Protein AF-A0A1I3G3C7-F1 (afdb_monomer_lite)

pLDDT: mean 75.66, std 14.47, range [40.78, 90.44]

Structure (mmCIF, N/CA/C/O backbone):
data_AF-A0A1I3G3C7-F1
#
_entry.id   AF-A0A1I3G3C7-F1
#
loop_
_atom_site.group_PDB
_atom_site.id
_atom_site.type_symbol
_atom_site.label_atom_id
_atom_site.label_alt_id
_atom_site.label_comp_id
_atom_site.label_asym_id
_atom_site.label_entity_id
_atom_site.label_seq_id
_atom_site.pdbx_PDB_ins_code
_atom_site.Cartn_x
_atom_site.Cartn_y
_atom_site.Cartn_z
_atom_site.occupancy
_atom_site.B_iso_or_equiv
_atom_site.auth_seq_id
_atom_site.auth_comp_id
_atom_site.auth_asym_id
_atom_site.auth_atom_id
_atom_site.pdbx_PDB_model_num
ATOM 1 N N . MET A 1 1 ? -21.004 -6.773 2.000 1.00 42.25 1 MET A N 1
ATOM 2 C CA . MET A 1 1 ? -21.028 -6.596 0.534 1.00 42.25 1 MET A CA 1
ATOM 3 C C . MET A 1 1 ? -19.900 -5.638 0.194 1.00 42.25 1 MET A C 1
ATOM 5 O O . MET A 1 1 ? -19.921 -4.535 0.715 1.00 42.25 1 MET A O 1
ATOM 9 N N . ALA A 1 2 ? -18.874 -6.078 -0.537 1.00 42.78 2 ALA A N 1
ATOM 10 C CA . ALA A 1 2 ? -17.760 -5.208 -0.915 1.00 42.78 2 ALA A CA 1
ATOM 11 C C . ALA A 1 2 ? -18.174 -4.394 -2.146 1.00 42.78 2 ALA A C 1
ATOM 13 O O . ALA A 1 2 ? -18.439 -4.967 -3.205 1.00 42.78 2 ALA A O 1
ATOM 14 N N . GLU A 1 3 ? -18.289 -3.079 -1.996 1.00 45.34 3 GLU A N 1
ATOM 15 C CA . GLU A 1 3 ? -18.595 -2.187 -3.110 1.00 45.34 3 GLU A CA 1
ATOM 16 C C . GLU A 1 3 ? -17.308 -1.932 -3.905 1.00 45.34 3 GLU A C 1
ATOM 18 O O . GLU A 1 3 ? -16.302 -1.482 -3.351 1.00 45.34 3 GLU A O 1
ATOM 23 N N . ARG A 1 4 ? -17.330 -2.257 -5.203 1.00 52.06 4 ARG A N 1
ATOM 24 C CA . ARG A 1 4 ? -16.218 -2.008 -6.126 1.00 52.06 4 ARG A CA 1
ATOM 25 C C . ARG A 1 4 ? -16.546 -0.766 -6.941 1.00 52.06 4 ARG A C 1
ATOM 27 O O . ARG A 1 4 ? -17.446 -0.813 -7.779 1.00 52.06 4 ARG A O 1
ATOM 34 N N . LYS A 1 5 ? -15.832 0.338 -6.713 1.00 55.59 5 LYS A N 1
ATOM 35 C CA . LYS A 1 5 ? -15.914 1.520 -7.583 1.00 55.59 5 LYS A CA 1
ATOM 36 C C . LYS A 1 5 ? -14.662 1.582 -8.451 1.00 55.59 5 LYS A C 1
ATOM 38 O O . LYS A 1 5 ? -13.545 1.608 -7.941 1.00 55.59 5 LYS A O 1
ATOM 43 N N . ARG A 1 6 ? -14.867 1.579 -9.770 1.00 49.78 6 ARG A N 1
ATOM 44 C CA . ARG A 1 6 ? -13.816 1.839 -10.757 1.00 49.78 6 ARG A CA 1
ATOM 45 C C . ARG A 1 6 ? -13.817 3.319 -11.075 1.00 49.78 6 ARG A C 1
ATOM 47 O O . ARG A 1 6 ? -14.799 3.824 -11.616 1.00 49.78 6 ARG A O 1
ATOM 54 N N . THR A 1 7 ? -12.715 3.985 -10.776 1.00 54.22 7 THR A N 1
ATOM 55 C CA . THR A 1 7 ? -12.527 5.396 -11.102 1.00 54.22 7 THR A CA 1
ATOM 56 C C . THR A 1 7 ? -11.250 5.482 -11.927 1.00 54.22 7 THR A C 1
ATOM 58 O O . THR A 1 7 ? -10.179 5.147 -11.443 1.00 54.22 7 THR A O 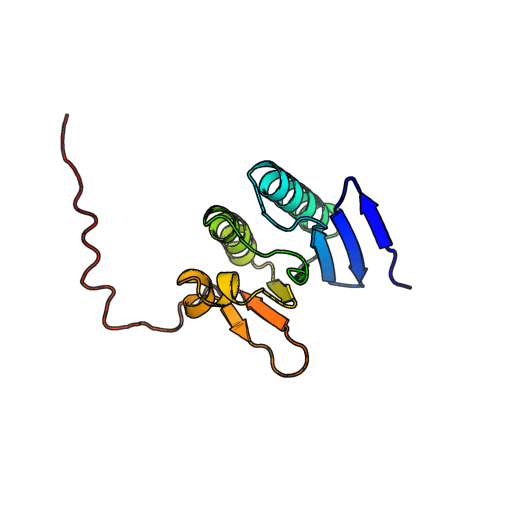1
ATOM 61 N N . GLN A 1 8 ? -11.366 5.855 -13.204 1.00 58.03 8 GLN A N 1
ATOM 62 C CA . GLN A 1 8 ? -10.226 6.241 -14.054 1.00 58.03 8 GLN A CA 1
ATOM 63 C C . GLN A 1 8 ? -9.028 5.256 -14.082 1.00 58.03 8 GLN A C 1
ATOM 65 O O . GLN A 1 8 ? -7.880 5.674 -13.994 1.00 58.03 8 GLN A O 1
ATOM 70 N N . GLY A 1 9 ? -9.275 3.946 -14.214 1.00 66.94 9 GLY A N 1
ATOM 71 C CA . GLY A 1 9 ? -8.196 2.940 -14.302 1.00 66.94 9 GLY A CA 1
ATOM 72 C C . GLY A 1 9 ? -7.620 2.492 -12.954 1.00 66.94 9 GLY A C 1
ATOM 73 O O . GLY A 1 9 ? -6.682 1.699 -12.918 1.00 66.94 9 GLY A O 1
ATOM 74 N N . LEU A 1 10 ? -8.211 2.947 -11.848 1.00 75.19 10 LEU A N 1
ATOM 75 C CA . LEU A 1 10 ? -8.000 2.378 -10.525 1.00 75.19 10 LEU A CA 1
ATOM 76 C C . LEU A 1 10 ? -9.264 1.666 -10.036 1.00 75.19 10 LEU A C 1
ATOM 78 O O . LEU A 1 10 ? -10.397 2.107 -10.260 1.00 75.19 10 LEU A O 1
ATOM 82 N N . GLU A 1 11 ? -9.057 0.548 -9.356 1.00 81.62 11 GLU A N 1
ATOM 83 C CA . GLU A 1 11 ? -10.092 -0.249 -8.724 1.00 81.62 11 GLU A CA 1
ATOM 84 C C . GLU A 1 11 ? -9.961 -0.115 -7.206 1.00 81.62 11 GLU A C 1
ATOM 86 O O . GLU A 1 11 ? -8.959 -0.508 -6.615 1.00 81.62 11 GLU A O 1
ATOM 91 N N . ILE A 1 12 ? -10.982 0.468 -6.575 1.00 83.62 12 ILE A N 1
ATOM 92 C CA . ILE A 1 12 ? -11.048 0.598 -5.120 1.00 83.62 12 ILE A CA 1
ATOM 93 C C . ILE A 1 12 ? -12.092 -0.391 -4.612 1.00 83.62 12 ILE A C 1
ATOM 95 O O . ILE A 1 12 ? -13.256 -0.363 -5.029 1.00 83.62 12 ILE A O 1
ATOM 99 N N . VAL A 1 13 ? -11.675 -1.261 -3.699 1.00 84.19 13 VAL A N 1
ATOM 100 C CA . VAL A 1 13 ? -12.534 -2.210 -2.996 1.00 84.19 13 VAL A CA 1
ATOM 101 C C . VAL A 1 13 ? -12.623 -1.781 -1.540 1.00 84.19 13 VAL A C 1
ATOM 103 O O . VAL A 1 13 ? -11.665 -1.889 -0.776 1.00 84.19 13 VAL A O 1
ATOM 106 N N . ARG A 1 14 ? -13.796 -1.290 -1.147 1.00 82.88 14 ARG A N 1
ATOM 107 C CA . ARG A 1 14 ? -14.044 -0.844 0.226 1.00 82.88 14 ARG A CA 1
ATOM 108 C C . ARG A 1 14 ? -14.479 -2.016 1.092 1.00 82.88 14 ARG A C 1
ATOM 110 O O . ARG A 1 14 ? -15.406 -2.748 0.735 1.00 82.88 14 ARG A O 1
ATOM 117 N N . THR A 1 15 ? -13.835 -2.163 2.242 1.00 80.00 15 THR A N 1
ATOM 118 C CA . THR A 1 15 ? -14.145 -3.182 3.248 1.00 80.00 15 THR A CA 1
ATOM 119 C C . THR A 1 15 ? -14.294 -2.480 4.605 1.00 80.00 15 THR A C 1
ATOM 121 O O . THR A 1 15 ? -13.653 -1.457 4.834 1.00 80.00 15 THR A O 1
ATOM 124 N N . PRO A 1 16 ? -15.158 -2.941 5.524 1.00 75.38 16 PRO A N 1
ATOM 125 C CA . PRO A 1 16 ? -15.283 -2.312 6.840 1.00 75.38 16 PRO A CA 1
ATOM 126 C C . PRO A 1 16 ? -13.928 -2.246 7.563 1.00 75.38 16 PRO A C 1
ATOM 128 O O . PRO A 1 16 ? -13.341 -3.281 7.867 1.00 75.38 16 PRO A O 1
ATOM 131 N N . GLY A 1 17 ? -13.440 -1.026 7.806 1.00 77.75 17 GLY A N 1
ATOM 132 C CA . GLY A 1 17 ? -12.162 -0.751 8.472 1.00 77.75 17 GLY A CA 1
ATOM 133 C C . GLY A 1 17 ? -10.918 -0.812 7.578 1.00 77.75 17 GLY A C 1
ATOM 134 O O . GLY A 1 17 ? -9.840 -0.458 8.048 1.00 77.75 17 GLY A O 1
ATOM 135 N N . MET A 1 18 ? -11.036 -1.215 6.306 1.00 84.12 18 MET A N 1
ATOM 136 C CA . MET A 1 18 ? -9.904 -1.230 5.376 1.00 84.12 18 MET A CA 1
ATOM 137 C C . MET A 1 18 ? -10.304 -0.946 3.927 1.00 84.12 18 MET A C 1
ATOM 139 O O . MET A 1 18 ? -11.320 -1.430 3.427 1.00 84.12 18 MET A O 1
ATOM 143 N N . ALA A 1 19 ? -9.452 -0.236 3.201 1.00 87.81 19 ALA A N 1
ATOM 144 C CA . ALA A 1 19 ? -9.652 0.019 1.781 1.00 87.81 19 ALA A CA 1
ATOM 145 C C . ALA A 1 19 ? -8.573 -0.675 0.955 1.00 87.81 19 ALA A C 1
ATOM 147 O O . ALA A 1 19 ? -7.392 -0.508 1.229 1.00 87.81 19 ALA A O 1
ATOM 148 N N . LEU A 1 20 ? -8.965 -1.440 -0.062 1.00 88.19 20 LEU A N 1
ATOM 149 C CA . LEU A 1 20 ? -8.039 -1.994 -1.041 1.00 88.19 20 LEU A CA 1
ATOM 150 C C . LEU A 1 20 ? -8.039 -1.121 -2.293 1.00 88.19 20 LEU A C 1
ATOM 152 O O . LEU A 1 20 ? -9.093 -0.774 -2.817 1.00 88.19 20 LEU A O 1
ATOM 156 N N . VAL A 1 21 ? -6.853 -0.777 -2.768 1.00 87.38 21 VAL A N 1
ATOM 157 C CA . VAL A 1 21 ? -6.604 0.125 -3.884 1.00 87.38 21 VAL A CA 1
ATOM 158 C C . VAL A 1 21 ? -5.721 -0.606 -4.885 1.00 87.38 21 VAL A C 1
ATOM 160 O O . VAL A 1 21 ? -4.581 -0.934 -4.583 1.00 87.38 21 VAL A O 1
ATOM 163 N N . ALA A 1 22 ? -6.238 -0.863 -6.078 1.00 85.06 22 ALA A N 1
ATOM 164 C CA . ALA A 1 22 ? -5.510 -1.494 -7.168 1.00 85.06 22 ALA A CA 1
ATOM 165 C C . ALA A 1 22 ? -5.399 -0.513 -8.333 1.00 85.06 22 ALA A C 1
ATOM 167 O O . ALA A 1 22 ? -6.393 0.091 -8.734 1.00 85.06 22 ALA A O 1
ATOM 168 N N . ILE A 1 23 ? -4.206 -0.363 -8.903 1.00 83.31 23 ILE A N 1
ATOM 169 C CA . ILE A 1 23 ? -4.015 0.433 -10.119 1.00 83.31 23 ILE A CA 1
ATOM 170 C C . ILE A 1 23 ? -3.824 -0.531 -11.286 1.00 83.31 23 ILE A C 1
ATOM 172 O O . ILE A 1 23 ? -2.927 -1.374 -11.264 1.00 83.31 23 ILE A O 1
ATOM 176 N N . ASP A 1 24 ? -4.659 -0.406 -12.317 1.00 79.62 24 ASP A N 1
ATOM 177 C CA . ASP A 1 24 ? -4.579 -1.228 -13.527 1.00 79.62 24 ASP A CA 1
ATOM 178 C C . ASP A 1 24 ? -3.518 -0.675 -14.491 1.00 79.62 24 ASP A C 1
ATOM 180 O O . ASP A 1 24 ? -3.807 -0.334 -15.635 1.00 79.62 24 ASP A O 1
ATOM 184 N N . HIS A 1 25 ? -2.280 -0.515 -14.009 1.00 79.44 25 HIS A N 1
ATOM 185 C CA . HIS A 1 25 ? -1.188 0.031 -14.811 1.00 79.44 25 HIS A CA 1
ATOM 186 C C . HIS A 1 25 ? 0.154 -0.662 -14.512 1.00 79.44 25 HIS A C 1
ATOM 188 O O . HIS A 1 25 ? 0.538 -0.775 -13.345 1.00 79.44 25 HIS A O 1
ATOM 194 N N . PRO A 1 26 ? 0.900 -1.103 -15.545 1.00 73.19 26 PRO A N 1
ATOM 195 C CA . PRO A 1 26 ? 2.145 -1.853 -15.365 1.00 73.19 26 PRO A CA 1
ATOM 196 C C . PRO A 1 26 ? 3.321 -1.002 -14.876 1.00 73.19 26 PRO A C 1
ATOM 198 O O . PRO A 1 26 ? 4.175 -1.504 -14.151 1.00 73.19 26 PRO A O 1
ATOM 201 N N . ALA A 1 27 ? 3.373 0.276 -15.238 1.00 79.25 27 ALA A N 1
ATOM 202 C CA . ALA A 1 27 ? 4.389 1.212 -14.763 1.00 79.25 27 ALA A CA 1
ATOM 203 C C . ALA A 1 27 ? 3.718 2.321 -13.960 1.00 79.25 27 ALA A C 1
ATOM 205 O O . ALA A 1 27 ? 2.754 2.922 -14.428 1.00 79.25 27 ALA A O 1
ATOM 206 N N . TRP A 1 28 ? 4.168 2.574 -12.737 1.00 81.69 28 TRP A N 1
ATOM 207 C CA . TRP A 1 28 ? 3.649 3.715 -11.996 1.00 81.69 28 TRP A CA 1
ATOM 208 C C . TRP A 1 28 ? 4.431 4.966 -12.364 1.00 81.69 28 TRP A C 1
ATOM 210 O O . TRP A 1 28 ? 5.641 5.034 -12.183 1.00 81.69 28 TRP A O 1
ATOM 220 N N . ASP A 1 29 ? 3.716 5.976 -12.836 1.00 81.56 29 ASP A N 1
ATOM 221 C CA . ASP A 1 29 ? 4.282 7.278 -13.164 1.00 81.56 29 ASP A CA 1
ATOM 222 C C . ASP A 1 29 ? 3.791 8.344 -12.174 1.00 81.56 29 ASP A C 1
ATOM 224 O O . ASP A 1 29 ? 3.026 8.069 -11.242 1.00 81.56 29 ASP A O 1
ATOM 228 N N . GLY A 1 30 ? 4.194 9.600 -12.389 1.00 78.12 30 GLY A N 1
ATOM 229 C CA . GLY A 1 30 ? 3.728 10.744 -11.595 1.00 78.12 30 GLY A CA 1
ATOM 230 C C . GLY A 1 30 ? 2.199 10.870 -11.529 1.00 78.12 30 GLY A C 1
ATOM 231 O O . GLY A 1 30 ? 1.651 11.315 -10.517 1.00 78.12 30 GLY A O 1
ATOM 232 N N . THR A 1 31 ? 1.496 10.415 -12.567 1.00 82.81 31 THR A N 1
ATOM 233 C CA . THR A 1 31 ? 0.029 10.369 -12.594 1.00 82.81 31 THR A CA 1
ATOM 234 C C . THR A 1 31 ? -0.520 9.314 -11.633 1.00 82.81 31 THR A C 1
ATOM 236 O O . THR A 1 31 ? -1.380 9.640 -10.817 1.00 82.81 31 THR A O 1
ATOM 239 N N . SER A 1 32 ? 0.012 8.086 -11.658 1.00 82.25 32 SER A N 1
ATOM 240 C CA . SER A 1 32 ? -0.391 7.007 -10.740 1.00 82.25 32 SER A CA 1
ATOM 241 C C . SER A 1 32 ? -0.114 7.379 -9.284 1.00 82.25 32 SER A C 1
ATOM 243 O O . SER A 1 32 ? -0.942 7.129 -8.415 1.00 82.25 32 SER A O 1
ATOM 245 N N . LEU A 1 33 ? 1.010 8.056 -9.023 1.00 81.94 33 LEU A N 1
ATOM 246 C CA . LEU A 1 33 ? 1.345 8.619 -7.712 1.00 81.94 33 LEU A CA 1
ATOM 247 C C . LEU A 1 33 ? 0.327 9.652 -7.235 1.00 81.94 33 LEU A C 1
ATOM 249 O O . LEU A 1 33 ? -0.142 9.595 -6.099 1.00 81.94 33 LEU A O 1
ATOM 253 N N . SER A 1 34 ? -0.008 10.603 -8.107 1.00 84.56 34 SER A N 1
ATOM 254 C CA . SER A 1 34 ? -0.969 11.659 -7.790 1.00 84.56 34 SER A CA 1
ATOM 255 C C . SER A 1 34 ? -2.344 11.072 -7.488 1.00 84.56 34 SER A C 1
ATOM 257 O O . SER A 1 34 ? -2.994 11.498 -6.536 1.00 84.56 34 SER A O 1
ATOM 259 N N . LEU A 1 35 ? -2.740 10.055 -8.254 1.00 84.81 35 LEU A N 1
ATOM 260 C CA . LEU A 1 35 ? -4.013 9.366 -8.120 1.00 84.81 35 LEU A CA 1
ATOM 261 C C . LEU A 1 35 ? -4.065 8.473 -6.869 1.00 84.81 35 LEU A C 1
ATOM 263 O O . LEU A 1 35 ? -5.067 8.497 -6.154 1.00 84.81 35 LEU A O 1
ATOM 267 N N . LEU A 1 36 ? -2.982 7.754 -6.545 1.00 85.12 36 LEU A N 1
ATOM 268 C CA . LEU A 1 36 ? -2.862 7.029 -5.276 1.00 85.12 36 LEU A CA 1
ATOM 269 C C . LEU A 1 36 ? -2.981 8.002 -4.101 1.00 85.12 36 LEU A C 1
ATOM 271 O O . LEU A 1 36 ? -3.745 7.749 -3.177 1.00 85.12 36 LEU A O 1
ATOM 275 N N . ARG A 1 37 ? -2.244 9.118 -4.134 1.00 85.50 37 ARG A N 1
ATOM 276 C CA . ARG A 1 37 ? -2.266 10.117 -3.061 1.00 85.50 37 ARG A CA 1
ATOM 277 C C . ARG A 1 37 ? -3.665 10.690 -2.861 1.00 85.50 37 ARG A C 1
ATOM 279 O O . ARG A 1 37 ? -4.118 10.747 -1.727 1.00 85.50 37 ARG A O 1
ATOM 286 N N . ASP A 1 38 ? -4.335 11.100 -3.933 1.00 87.12 38 ASP A N 1
ATOM 287 C CA . ASP A 1 38 ? -5.700 11.641 -3.872 1.00 87.12 38 ASP A CA 1
ATOM 288 C C . ASP A 1 38 ? -6.700 10.614 -3.314 1.00 87.12 38 ASP A C 1
ATOM 290 O O . ASP A 1 38 ? -7.517 10.917 -2.441 1.00 87.12 38 ASP A O 1
ATOM 294 N N . THR A 1 39 ? -6.544 9.356 -3.733 1.00 86.00 39 THR A N 1
ATOM 295 C CA . THR A 1 39 ? -7.333 8.234 -3.216 1.00 86.00 39 THR A CA 1
ATOM 296 C C . THR A 1 39 ? -7.084 8.016 -1.724 1.00 86.00 39 THR A C 1
ATOM 298 O O . THR A 1 39 ? -8.039 7.904 -0.962 1.00 86.00 39 THR A O 1
ATOM 301 N N . LEU A 1 40 ? -5.823 7.992 -1.284 1.00 84.31 40 LEU A N 1
ATOM 302 C CA . LEU A 1 40 ? -5.457 7.850 0.127 1.00 84.31 40 LEU A CA 1
ATOM 303 C C . LEU A 1 40 ? -6.020 8.995 0.966 1.00 84.31 40 LEU A C 1
ATOM 305 O O . LEU A 1 40 ? -6.624 8.731 1.999 1.00 84.31 40 LEU A O 1
ATOM 309 N N . VAL A 1 41 ? -5.886 10.242 0.503 1.00 87.06 41 VAL A N 1
ATOM 310 C CA . VAL A 1 41 ? -6.480 11.411 1.170 1.00 87.06 41 VAL A CA 1
ATOM 311 C C . VAL A 1 41 ? -7.980 11.206 1.330 1.00 87.06 41 VAL A C 1
ATOM 313 O O . VAL A 1 41 ? -8.490 11.338 2.432 1.00 87.06 41 VAL A O 1
ATOM 316 N N . THR A 1 42 ? -8.683 10.817 0.269 1.00 85.69 42 THR A N 1
ATOM 317 C CA . THR A 1 42 ? -10.133 10.601 0.330 1.00 85.69 42 THR A CA 1
ATOM 318 C C . THR A 1 42 ? -10.505 9.478 1.304 1.00 85.69 42 THR A C 1
ATOM 320 O O . THR A 1 42 ? -11.403 9.649 2.122 1.00 85.69 42 THR A O 1
ATOM 323 N N . LEU A 1 43 ? -9.806 8.342 1.264 1.00 84.00 43 LEU A N 1
ATOM 324 C CA . LEU A 1 43 ? -10.090 7.188 2.125 1.00 84.00 43 LEU A CA 1
ATOM 325 C C . LEU A 1 43 ? -9.782 7.461 3.604 1.00 84.00 43 LEU A C 1
ATOM 327 O O . LEU A 1 43 ? -10.523 7.029 4.485 1.00 84.00 43 LEU A O 1
ATOM 331 N N . ILE A 1 44 ? -8.690 8.168 3.884 1.00 84.06 44 ILE A N 1
ATOM 332 C CA . ILE A 1 44 ? -8.243 8.456 5.249 1.00 84.06 44 ILE A CA 1
ATOM 333 C C . ILE A 1 44 ? -9.051 9.615 5.839 1.00 84.06 44 ILE A C 1
ATOM 335 O O . ILE A 1 44 ? -9.502 9.527 6.977 1.00 84.06 44 ILE A O 1
ATOM 339 N N . ASP A 1 45 ? -9.258 10.687 5.074 1.00 83.44 45 ASP A N 1
ATOM 340 C CA . ASP A 1 45 ? -9.901 11.913 5.553 1.00 83.44 45 ASP A CA 1
ATOM 341 C C . ASP A 1 45 ? -11.432 11.795 5.566 1.00 83.44 45 ASP A C 1
ATOM 343 O O . ASP A 1 45 ? -12.068 12.132 6.562 1.00 83.44 45 ASP A O 1
ATOM 347 N N . GLN A 1 46 ? -12.039 11.253 4.500 1.00 81.50 46 GLN A N 1
ATOM 348 C CA . GLN A 1 46 ? -13.502 11.136 4.413 1.00 81.50 46 GLN A CA 1
ATOM 349 C C . GLN A 1 46 ? -14.032 9.837 5.017 1.00 81.50 46 GLN A C 1
ATOM 351 O O . GLN A 1 46 ? -15.064 9.852 5.684 1.00 81.50 46 GLN A O 1
ATOM 356 N N . GLU A 1 47 ? -13.354 8.710 4.777 1.00 76.19 47 GLU A N 1
ATOM 357 C CA . GLU A 1 47 ? -13.839 7.390 5.212 1.00 76.19 47 GLU A CA 1
ATOM 358 C C . GLU A 1 47 ? -13.190 6.904 6.518 1.00 76.19 47 GLU A C 1
ATOM 360 O O . GLU A 1 47 ? -13.486 5.798 6.969 1.00 76.19 47 GLU A O 1
ATOM 365 N N . GLN A 1 48 ? -12.324 7.720 7.135 1.00 80.94 48 GLN A N 1
ATOM 366 C CA . GLN A 1 48 ? -11.621 7.421 8.391 1.00 80.94 48 GLN A CA 1
ATOM 367 C C . GLN A 1 48 ? -10.943 6.039 8.393 1.00 80.94 48 GLN A C 1
ATOM 369 O O . GLN A 1 48 ? -10.848 5.369 9.424 1.00 80.94 48 GLN A O 1
ATOM 374 N N . CYS A 1 49 ? -10.478 5.588 7.224 1.00 83.38 49 CYS A N 1
ATOM 375 C CA . CYS A 1 49 ? -9.828 4.293 7.086 1.00 83.38 49 CYS A CA 1
ATOM 376 C C . CYS A 1 49 ? -8.447 4.326 7.745 1.00 83.38 49 CYS A C 1
ATOM 378 O O . CYS A 1 49 ? -7.563 5.066 7.321 1.00 83.38 49 CYS A O 1
ATOM 380 N N . GLN A 1 50 ? -8.251 3.474 8.752 1.00 84.94 50 GLN A N 1
ATOM 381 C CA . GLN A 1 50 ? -6.960 3.310 9.427 1.00 84.94 50 GLN A CA 1
ATOM 382 C C . GLN A 1 50 ? -6.061 2.271 8.747 1.00 84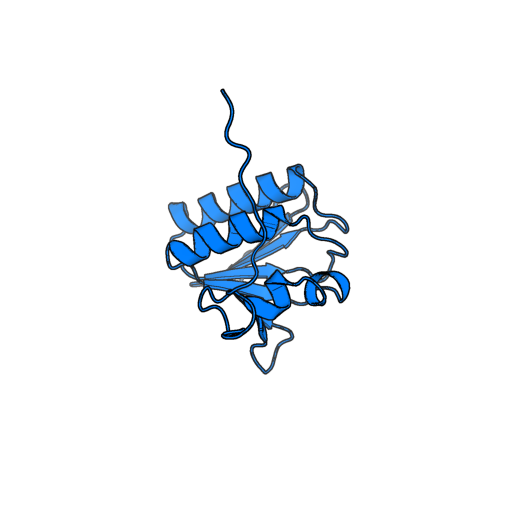.94 50 GLN A C 1
ATOM 384 O O . GLN A 1 50 ? -4.879 2.198 9.053 1.00 84.94 50 GLN A O 1
ATOM 389 N N . SER A 1 51 ? -6.608 1.481 7.819 1.00 87.94 51 SER A N 1
ATOM 390 C CA . SER A 1 51 ? -5.884 0.465 7.056 1.00 87.94 51 SER A CA 1
ATOM 391 C C . SER A 1 51 ? -6.123 0.631 5.559 1.00 87.94 51 SER A C 1
ATOM 393 O O . SER A 1 51 ? -7.268 0.680 5.099 1.00 87.94 51 SER A O 1
ATOM 395 N N . VAL A 1 52 ? -5.045 0.653 4.779 1.00 89.44 52 VAL A N 1
ATOM 396 C CA . VAL A 1 52 ? -5.096 0.675 3.318 1.00 89.44 52 VAL A CA 1
ATOM 397 C C . VAL A 1 52 ? -4.223 -0.431 2.743 1.00 89.44 52 VAL A C 1
ATOM 399 O O . VAL A 1 52 ? -3.060 -0.582 3.100 1.00 89.44 52 VAL A O 1
ATOM 402 N N . VAL A 1 53 ? -4.786 -1.195 1.816 1.00 88.50 53 VAL A N 1
ATOM 403 C CA . VAL A 1 53 ? -4.114 -2.254 1.070 1.00 88.50 53 VAL A CA 1
ATOM 404 C C . VAL A 1 53 ? -3.899 -1.776 -0.360 1.00 88.50 53 VAL A C 1
ATOM 406 O O . VAL A 1 53 ? -4.848 -1.386 -1.024 1.00 88.50 53 VAL A O 1
ATOM 409 N N . VAL A 1 54 ? -2.676 -1.822 -0.863 1.00 88.06 54 VAL A N 1
ATOM 410 C CA . VAL A 1 54 ? -2.326 -1.466 -2.237 1.00 88.06 54 VAL A CA 1
ATOM 411 C C . VAL A 1 54 ? -2.040 -2.747 -3.007 1.00 88.06 54 VAL A C 1
ATOM 413 O O . VAL A 1 54 ? -1.064 -3.438 -2.719 1.00 88.06 54 VAL A O 1
ATOM 416 N N . ASP A 1 55 ? -2.886 -3.084 -3.976 1.00 87.62 55 ASP A N 1
ATOM 417 C CA . ASP A 1 55 ? -2.641 -4.207 -4.878 1.00 87.62 55 ASP A CA 1
ATOM 418 C C . ASP A 1 55 ? -1.634 -3.809 -5.957 1.00 87.62 55 ASP A C 1
ATOM 420 O O . ASP A 1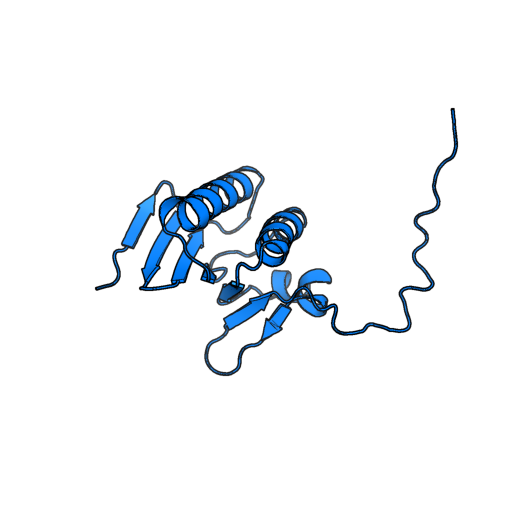 55 ? -1.832 -2.865 -6.726 1.00 87.62 55 ASP A O 1
ATOM 424 N N . LEU A 1 56 ? -0.540 -4.564 -5.987 1.00 85.00 56 LEU A N 1
ATOM 425 C CA . LEU A 1 56 ? 0.560 -4.422 -6.924 1.00 85.00 56 LEU A CA 1
ATOM 426 C C . LEU A 1 56 ? 0.636 -5.597 -7.904 1.00 85.00 56 LEU A C 1
ATOM 428 O O . LEU A 1 56 ? 1.597 -5.666 -8.669 1.00 85.00 56 LEU A O 1
ATOM 432 N N . SER A 1 57 ? -0.384 -6.467 -7.958 1.00 83.25 57 SER A N 1
ATOM 433 C CA . SER A 1 57 ? -0.401 -7.670 -8.809 1.00 83.25 57 SER A CA 1
ATOM 434 C C . SER A 1 57 ? -0.151 -7.354 -10.285 1.00 83.25 57 SER A C 1
ATOM 436 O O . SER A 1 57 ? 0.345 -8.189 -11.037 1.00 83.25 57 SER A O 1
ATOM 438 N N . ARG A 1 58 ? -0.545 -6.153 -10.721 1.00 80.31 58 ARG A N 1
ATOM 439 C CA . ARG A 1 58 ? -0.429 -5.688 -12.110 1.00 80.31 58 ARG A CA 1
ATOM 440 C C . ARG A 1 58 ? 0.753 -4.756 -12.347 1.00 80.31 58 ARG A C 1
ATOM 442 O O . ARG A 1 58 ? 1.034 -4.425 -13.493 1.00 80.31 58 ARG A O 1
ATOM 449 N N . THR A 1 59 ? 1.426 -4.326 -11.283 1.00 80.56 59 THR A N 1
ATOM 450 C CA . THR A 1 59 ? 2.484 -3.316 -11.339 1.00 80.56 59 THR A CA 1
ATOM 451 C C . THR A 1 59 ? 3.838 -3.986 -11.453 1.00 80.56 59 THR A C 1
ATOM 453 O O . THR A 1 59 ? 4.232 -4.739 -10.570 1.00 80.56 59 THR A O 1
ATOM 456 N N . VAL A 1 60 ? 4.574 -3.683 -12.512 1.00 78.62 60 VAL A N 1
ATOM 457 C CA . VAL A 1 60 ? 5.921 -4.201 -12.761 1.00 78.62 60 VAL A CA 1
ATOM 458 C C . VAL A 1 60 ? 6.962 -3.336 -12.054 1.00 78.62 60 VAL A C 1
ATOM 460 O O . VAL A 1 60 ? 7.826 -3.871 -11.369 1.00 78.62 60 VAL A O 1
ATOM 463 N N . SER A 1 61 ? 6.840 -2.007 -12.151 1.00 75.81 61 SER A N 1
ATOM 464 C CA . SER A 1 61 ? 7.827 -1.064 -11.614 1.00 75.81 61 SER A CA 1
ATOM 465 C C . SER A 1 61 ? 7.181 0.105 -10.867 1.00 75.81 61 SER A C 1
ATOM 467 O O . SER A 1 61 ? 6.184 0.677 -11.319 1.00 75.81 61 SER A O 1
ATOM 469 N N . LEU A 1 62 ? 7.774 0.457 -9.720 1.00 77.12 62 LEU A N 1
ATOM 470 C CA . LEU A 1 62 ? 7.374 1.575 -8.865 1.00 77.12 62 LEU A CA 1
ATOM 471 C C . LEU A 1 62 ? 8.486 2.635 -8.814 1.00 77.12 62 LEU A C 1
ATOM 473 O O . LEU A 1 62 ? 9.649 2.299 -8.580 1.00 77.12 62 LEU A O 1
ATOM 477 N N . PRO A 1 63 ? 8.158 3.925 -8.949 1.00 76.94 63 PRO A N 1
ATOM 478 C CA . PRO A 1 63 ? 9.123 4.986 -8.733 1.00 76.94 63 PRO A CA 1
ATOM 479 C C . PRO A 1 63 ? 9.429 5.107 -7.236 1.00 76.94 63 PRO A C 1
ATOM 481 O O . PRO A 1 63 ? 8.543 4.957 -6.393 1.00 76.94 63 PRO A O 1
ATOM 484 N N . GLY A 1 64 ? 10.674 5.455 -6.891 1.00 69.88 64 GLY A N 1
ATOM 485 C CA . GLY A 1 64 ? 11.101 5.613 -5.491 1.00 69.88 64 GLY A CA 1
ATOM 486 C C . GLY A 1 64 ? 10.261 6.618 -4.686 1.00 69.88 64 GLY A C 1
ATOM 487 O O . GLY A 1 64 ? 10.149 6.495 -3.471 1.00 69.88 64 GLY A O 1
ATOM 488 N N . GLY A 1 65 ? 9.592 7.561 -5.360 1.00 76.69 65 GLY A N 1
ATOM 489 C CA . GLY A 1 65 ? 8.664 8.512 -4.737 1.00 76.69 65 GLY A CA 1
ATOM 490 C C . GLY A 1 65 ? 7.383 7.890 -4.156 1.00 76.69 65 GLY A C 1
ATOM 491 O O . GLY A 1 65 ? 6.754 8.511 -3.297 1.00 76.69 65 GLY A O 1
ATOM 492 N N . VAL A 1 66 ? 7.004 6.667 -4.563 1.00 80.88 66 VAL A N 1
ATOM 493 C CA . VAL A 1 66 ? 5.869 5.934 -3.960 1.00 80.88 66 VAL A CA 1
ATOM 494 C C . VAL A 1 66 ? 6.126 5.718 -2.479 1.00 80.88 66 VAL A C 1
ATOM 496 O O . VAL A 1 66 ? 5.253 5.998 -1.662 1.00 80.88 66 VAL A O 1
ATOM 499 N N . PHE A 1 67 ? 7.336 5.267 -2.137 1.00 83.00 67 PHE A N 1
ATOM 500 C CA . PHE A 1 67 ? 7.699 4.962 -0.760 1.00 83.00 67 PHE A CA 1
ATOM 501 C C . PHE A 1 67 ? 7.544 6.184 0.138 1.00 83.00 67 PHE A C 1
ATOM 503 O O . PHE A 1 67 ? 6.875 6.077 1.154 1.00 83.00 67 PHE A O 1
ATOM 510 N N . GLY A 1 68 ? 8.055 7.348 -0.279 1.00 81.75 68 GLY A N 1
ATOM 511 C CA . GLY A 1 68 ? 7.906 8.584 0.493 1.00 81.75 68 GLY A CA 1
ATOM 512 C C . GLY A 1 68 ? 6.442 8.953 0.743 1.00 81.75 68 GLY A C 1
ATOM 513 O O . GLY A 1 68 ? 6.084 9.386 1.831 1.00 81.75 68 GLY A O 1
ATOM 514 N N . THR A 1 69 ? 5.565 8.716 -0.239 1.00 84.44 69 THR A N 1
ATOM 515 C CA . THR A 1 69 ? 4.125 8.946 -0.056 1.00 84.44 69 THR A CA 1
ATOM 516 C C . THR A 1 69 ? 3.542 7.972 0.967 1.00 84.44 69 THR A C 1
ATOM 518 O O . THR A 1 69 ? 2.842 8.399 1.879 1.00 84.44 69 THR A O 1
ATOM 521 N N . LEU A 1 70 ? 3.832 6.673 0.842 1.00 85.62 70 LEU A N 1
ATOM 522 C CA . LEU A 1 70 ? 3.318 5.645 1.751 1.00 85.62 70 LEU A CA 1
ATOM 523 C C . LEU A 1 70 ? 3.859 5.809 3.176 1.00 85.62 70 LEU A C 1
ATOM 525 O O . LEU A 1 70 ? 3.096 5.683 4.131 1.00 85.62 70 LEU A O 1
ATOM 529 N N . SER A 1 71 ? 5.146 6.128 3.321 1.00 83.06 71 SER A N 1
ATOM 530 C CA . SER A 1 71 ? 5.793 6.316 4.616 1.00 83.06 71 SER A CA 1
ATOM 531 C C . SER A 1 71 ? 5.198 7.507 5.357 1.00 83.06 71 SER A C 1
ATOM 533 O O . SER A 1 71 ? 4.873 7.367 6.527 1.00 83.06 71 SER A O 1
ATOM 535 N N . THR A 1 72 ? 4.929 8.629 4.677 1.00 85.81 72 THR A N 1
ATOM 536 C CA . THR A 1 72 ? 4.260 9.786 5.297 1.00 85.81 72 THR A CA 1
ATOM 537 C C . THR A 1 72 ? 2.884 9.429 5.867 1.00 85.81 72 THR A C 1
ATOM 539 O O . THR A 1 72 ? 2.491 9.959 6.905 1.00 85.81 72 THR A O 1
ATOM 542 N N . TRP A 1 73 ? 2.128 8.541 5.214 1.00 85.44 73 TRP A N 1
ATOM 543 C CA . TRP A 1 73 ? 0.844 8.074 5.752 1.00 85.44 73 TRP A CA 1
ATOM 544 C C . TRP A 1 73 ? 1.025 7.088 6.903 1.00 85.44 73 TRP A C 1
ATOM 546 O O . TRP A 1 73 ? 0.313 7.189 7.901 1.00 85.44 73 TRP A O 1
ATOM 556 N N . ALA A 1 74 ? 2.008 6.197 6.810 1.00 85.38 74 ALA A N 1
ATOM 557 C CA . ALA A 1 74 ? 2.365 5.314 7.912 1.00 85.38 74 ALA A CA 1
ATOM 558 C C . ALA A 1 74 ? 2.825 6.096 9.157 1.00 85.38 74 ALA A C 1
ATOM 560 O O . ALA A 1 74 ? 2.464 5.731 10.272 1.00 85.38 74 ALA A O 1
ATOM 561 N N . GLU A 1 75 ? 3.521 7.226 8.986 1.00 84.94 75 GLU A N 1
ATOM 562 C CA . GLU A 1 75 ? 3.966 8.099 10.087 1.00 84.94 75 GLU A CA 1
ATOM 563 C C . GLU A 1 75 ? 2.781 8.758 10.793 1.00 84.94 75 GLU A C 1
ATOM 565 O O . GLU A 1 75 ? 2.829 9.045 11.987 1.00 84.94 75 GLU A O 1
ATOM 570 N N . ARG A 1 76 ? 1.678 8.953 10.066 1.00 82.88 76 ARG A N 1
ATOM 571 C CA . ARG A 1 76 ? 0.405 9.430 10.618 1.00 82.88 76 ARG A CA 1
ATOM 572 C C . ARG A 1 76 ? -0.384 8.331 11.340 1.00 82.88 76 ARG A C 1
ATOM 574 O O . ARG A 1 76 ? -1.481 8.606 11.815 1.00 82.88 76 ARG A O 1
ATOM 581 N N . GLY A 1 77 ? 0.152 7.112 11.425 1.00 84.38 77 GLY A N 1
ATOM 582 C CA . GLY A 1 77 ? -0.481 5.967 12.080 1.00 84.38 77 GLY A CA 1
ATOM 583 C C . GLY A 1 77 ? -1.446 5.184 11.188 1.00 84.38 77 GLY A C 1
ATOM 584 O O . GLY A 1 77 ? -2.287 4.457 11.709 1.00 84.38 77 GLY A O 1
ATOM 585 N N . ILE A 1 78 ? -1.360 5.340 9.862 1.00 87.69 78 ILE A N 1
ATOM 586 C CA . ILE A 1 78 ? -2.172 4.573 8.908 1.00 87.69 78 ILE A CA 1
ATOM 587 C C . ILE A 1 78 ? -1.442 3.281 8.542 1.00 87.69 78 ILE A C 1
ATOM 589 O O . ILE A 1 78 ? -0.314 3.306 8.056 1.00 87.69 78 ILE A O 1
ATOM 593 N N . GLU A 1 79 ? -2.093 2.137 8.721 1.00 88.50 79 GLU A N 1
ATOM 594 C CA . GLU A 1 79 ? -1.546 0.846 8.314 1.00 88.50 79 GLU A CA 1
ATOM 595 C C . GLU A 1 79 ? -1.566 0.718 6.788 1.00 88.50 79 GLU A C 1
ATOM 597 O O . GLU A 1 79 ? -2.623 0.582 6.172 1.00 88.50 79 GLU A O 1
ATOM 602 N N . ILE A 1 80 ? -0.387 0.719 6.170 1.00 89.25 80 ILE A N 1
ATOM 603 C CA . ILE A 1 80 ? -0.233 0.483 4.734 1.00 89.25 80 ILE A CA 1
ATOM 604 C C . ILE A 1 80 ? 0.187 -0.969 4.503 1.00 89.25 80 ILE A C 1
ATOM 606 O O . ILE A 1 80 ? 1.196 -1.437 5.032 1.00 89.25 80 ILE A O 1
ATOM 610 N N . ARG A 1 81 ? -0.560 -1.682 3.661 1.00 90.44 81 ARG A N 1
ATOM 611 C CA . ARG A 1 81 ? -0.264 -3.054 3.237 1.00 90.44 81 ARG A CA 1
ATOM 612 C C . ARG A 1 81 ? -0.132 -3.115 1.720 1.00 90.44 81 ARG A C 1
ATOM 614 O O . ARG A 1 81 ? -0.784 -2.366 1.009 1.00 90.44 81 ARG A O 1
ATOM 621 N N . LEU A 1 82 ? 0.709 -4.000 1.217 1.00 89.12 82 LEU A N 1
ATOM 622 C CA . LEU A 1 82 ? 1.037 -4.211 -0.187 1.00 89.12 82 LEU A CA 1
ATOM 623 C C . LEU A 1 82 ? 0.650 -5.650 -0.528 1.00 89.12 82 LEU A C 1
ATOM 625 O O . LEU A 1 82 ? 1.119 -6.585 0.116 1.00 89.12 82 LEU A O 1
ATOM 629 N N . LEU A 1 83 ? -0.217 -5.836 -1.514 1.00 88.56 83 LEU A N 1
ATOM 630 C CA . LEU A 1 83 ? -0.681 -7.148 -1.953 1.00 88.56 83 LEU A CA 1
ATOM 631 C C . LEU A 1 83 ? 0.012 -7.516 -3.264 1.00 88.56 83 LEU A C 1
ATOM 633 O O . LEU A 1 83 ? 0.002 -6.726 -4.208 1.00 88.56 83 LEU A O 1
ATOM 637 N N . LYS A 1 84 ? 0.609 -8.712 -3.314 1.00 85.69 84 LYS A N 1
ATOM 638 C CA . LYS A 1 84 ? 1.262 -9.276 -4.509 1.00 85.69 84 LYS A CA 1
ATOM 639 C C . LYS A 1 84 ? 2.239 -8.319 -5.219 1.00 85.69 84 LYS A C 1
ATOM 641 O O . LYS A 1 84 ? 2.120 -8.094 -6.423 1.00 85.69 84 LYS A O 1
ATOM 646 N N . PRO A 1 85 ? 3.222 -7.740 -4.506 1.00 84.94 85 PRO A N 1
ATOM 647 C CA . PRO A 1 85 ? 4.270 -6.947 -5.133 1.00 84.94 85 PRO A CA 1
ATOM 648 C C . PRO A 1 85 ? 5.070 -7.788 -6.131 1.00 84.94 85 PRO A C 1
ATOM 650 O O . PRO A 1 85 ? 5.499 -8.900 -5.820 1.00 84.94 85 PRO A O 1
ATOM 653 N N . SER A 1 86 ? 5.326 -7.228 -7.314 1.00 83.69 86 SER A N 1
ATOM 654 C CA . SER A 1 86 ? 6.202 -7.840 -8.317 1.00 83.69 86 SER A CA 1
ATOM 655 C C . SER A 1 86 ? 7.634 -8.029 -7.813 1.00 83.69 86 SER A C 1
ATOM 657 O O . SER A 1 86 ? 8.111 -7.301 -6.941 1.00 83.69 86 SER A O 1
ATOM 659 N N . ALA A 1 87 ? 8.365 -8.967 -8.420 1.00 82.88 87 ALA A N 1
ATOM 660 C CA . ALA A 1 87 ? 9.746 -9.278 -8.046 1.00 82.88 87 ALA A CA 1
ATOM 661 C C . ALA A 1 87 ? 10.692 -8.062 -8.109 1.00 82.88 87 ALA A C 1
ATOM 663 O O . ALA A 1 87 ? 11.615 -7.967 -7.305 1.00 82.88 87 ALA A O 1
ATOM 664 N N . GLU A 1 88 ? 10.473 -7.118 -9.031 1.00 82.19 88 GLU A N 1
ATOM 665 C CA . GLU A 1 88 ? 11.262 -5.878 -9.086 1.00 82.19 88 GLU A CA 1
ATOM 666 C C . GLU A 1 88 ? 11.019 -4.979 -7.871 1.00 82.19 88 GLU A C 1
ATOM 668 O O . GLU A 1 88 ? 11.971 -4.459 -7.293 1.00 82.19 88 GLU A O 1
ATOM 673 N N . VAL A 1 89 ? 9.763 -4.857 -7.431 1.00 82.81 89 VAL A N 1
ATOM 674 C CA . VAL A 1 89 ? 9.396 -4.105 -6.225 1.00 82.81 89 VAL A CA 1
ATOM 675 C C . VAL A 1 89 ? 10.010 -4.751 -4.987 1.00 82.81 89 VAL A C 1
ATOM 677 O O . VAL A 1 89 ? 10.606 -4.058 -4.167 1.00 82.81 89 VAL A O 1
ATOM 680 N N . GLN A 1 90 ? 9.949 -6.081 -4.885 1.00 83.88 90 GLN A N 1
ATOM 681 C CA . GLN A 1 90 ? 10.541 -6.817 -3.763 1.00 83.88 90 GLN A CA 1
ATOM 682 C C . GLN A 1 90 ? 12.069 -6.661 -3.681 1.00 83.88 90 GLN A C 1
ATOM 684 O O . GLN A 1 90 ? 12.641 -6.712 -2.594 1.00 83.88 90 GLN A O 1
ATOM 689 N N . ARG A 1 91 ? 12.747 -6.434 -4.816 1.00 82.56 91 ARG A N 1
ATOM 690 C CA . ARG A 1 91 ? 14.197 -6.170 -4.863 1.00 82.56 91 ARG A CA 1
ATOM 691 C C . ARG A 1 91 ? 14.573 -4.764 -4.402 1.00 82.56 91 ARG A C 1
ATOM 693 O O . ARG A 1 91 ? 15.754 -4.515 -4.168 1.00 82.56 91 ARG A O 1
ATOM 700 N N . MET A 1 92 ? 13.622 -3.844 -4.251 1.00 83.31 92 MET A N 1
ATOM 701 C CA . MET A 1 92 ? 13.930 -2.482 -3.823 1.00 83.31 92 MET A CA 1
ATOM 702 C C . MET A 1 92 ? 14.444 -2.457 -2.381 1.00 83.31 92 MET A C 1
ATOM 704 O O . MET A 1 92 ? 13.912 -3.127 -1.499 1.00 83.31 92 MET A O 1
ATOM 708 N N . LEU A 1 93 ? 15.472 -1.642 -2.129 1.00 79.38 93 LEU A N 1
ATOM 709 C CA . LEU A 1 93 ? 16.096 -1.522 -0.806 1.00 79.38 93 LEU A CA 1
ATOM 710 C C . LEU A 1 93 ? 15.092 -1.110 0.274 1.00 79.38 93 LEU A C 1
ATOM 712 O O . LEU A 1 93 ? 15.111 -1.661 1.369 1.00 79.38 93 LEU A O 1
ATOM 716 N N . TRP A 1 94 ? 14.198 -0.169 -0.037 1.00 82.50 94 TRP A N 1
ATOM 717 C CA . TRP A 1 94 ? 13.170 0.262 0.907 1.00 82.50 94 TRP A CA 1
ATOM 718 C C . TRP A 1 94 ? 12.170 -0.862 1.205 1.00 82.50 94 TRP A C 1
ATOM 720 O O . TRP A 1 94 ? 11.749 -1.006 2.345 1.00 82.50 94 TRP A O 1
ATOM 730 N N . PHE A 1 95 ? 11.835 -1.706 0.224 1.00 84.25 95 PHE A N 1
ATOM 731 C CA . PHE A 1 95 ? 10.941 -2.838 0.448 1.00 84.25 95 PHE A CA 1
ATOM 732 C C . PHE A 1 95 ? 11.589 -3.822 1.427 1.00 84.25 95 PHE A C 1
ATOM 734 O O . PHE A 1 95 ? 10.997 -4.204 2.424 1.00 84.25 95 PHE A O 1
ATOM 741 N N . GLN A 1 96 ? 12.859 -4.153 1.222 1.00 83.38 96 GLN A N 1
ATOM 742 C CA . GLN A 1 96 ? 13.571 -5.071 2.114 1.00 83.38 96 GLN A CA 1
ATOM 743 C C . GLN A 1 96 ? 13.788 -4.508 3.530 1.00 83.38 96 GLN A C 1
ATOM 745 O O . GLN A 1 96 ? 13.861 -5.275 4.487 1.00 83.38 96 GLN A O 1
ATOM 750 N N . LYS A 1 97 ? 13.898 -3.181 3.672 1.00 82.69 97 LYS A N 1
ATOM 751 C CA . LYS A 1 97 ? 14.127 -2.513 4.963 1.00 82.69 97 LYS A CA 1
ATOM 752 C C . LYS A 1 97 ? 12.851 -2.244 5.760 1.00 82.69 97 LYS A C 1
ATOM 754 O O . LYS A 1 97 ? 12.864 -2.382 6.980 1.00 82.69 97 LYS A O 1
ATOM 759 N N . PHE A 1 98 ? 11.784 -1.843 5.072 1.00 83.75 98 PHE A N 1
ATOM 760 C CA . PHE A 1 98 ? 10.565 -1.293 5.673 1.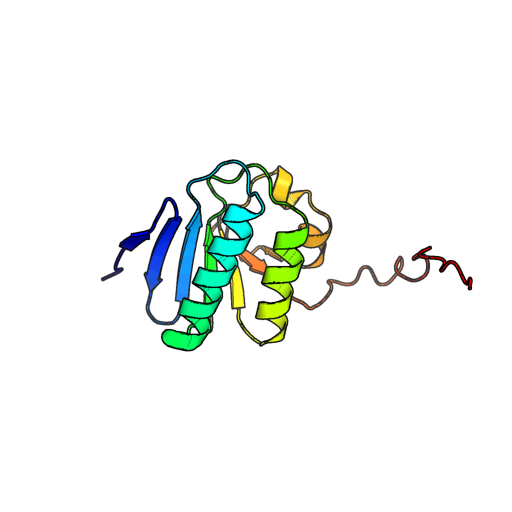00 83.75 98 PHE A CA 1
ATOM 761 C C . PHE A 1 98 ? 9.326 -2.145 5.412 1.00 83.75 98 PHE A C 1
ATOM 763 O O . PHE A 1 98 ? 8.250 -1.807 5.883 1.00 83.75 98 PHE A O 1
ATOM 770 N N . VAL A 1 99 ? 9.414 -3.222 4.634 1.00 85.94 99 VAL A N 1
ATOM 771 C CA . VAL A 1 99 ? 8.250 -4.050 4.316 1.00 85.94 99 VAL A CA 1
ATOM 772 C C . VAL A 1 99 ? 8.452 -5.458 4.859 1.00 85.94 99 VAL A C 1
ATOM 774 O O . VAL A 1 99 ? 9.447 -6.125 4.581 1.00 85.94 99 VAL A O 1
ATOM 777 N N . VAL A 1 100 ? 7.485 -5.917 5.651 1.00 87.00 100 VAL A N 1
ATOM 778 C CA . VAL A 1 100 ? 7.479 -7.250 6.256 1.00 87.00 100 VAL A CA 1
ATOM 779 C C . VAL A 1 100 ? 6.401 -8.120 5.612 1.00 87.00 100 VAL A C 1
ATOM 781 O O . VAL A 1 100 ? 5.267 -7.666 5.457 1.00 87.00 100 VAL A O 1
ATOM 784 N N . PRO A 1 101 ? 6.712 -9.367 5.223 1.00 86.19 101 PRO A N 1
ATOM 785 C CA . PRO A 1 101 ? 5.690 -10.299 4.769 1.00 86.19 101 PRO A CA 1
ATOM 786 C C . PRO A 1 101 ? 4.765 -10.666 5.938 1.00 86.19 101 PRO A C 1
ATOM 788 O O . PRO A 1 101 ? 5.235 -10.987 7.029 1.00 86.19 101 PRO A O 1
ATOM 791 N N . ILE A 1 102 ? 3.456 -10.622 5.699 1.00 86.44 102 ILE A N 1
ATOM 792 C CA . ILE A 1 102 ? 2.434 -11.183 6.582 1.00 86.44 102 ILE A CA 1
ATOM 793 C C . ILE A 1 102 ? 2.167 -12.602 6.075 1.00 86.44 102 ILE A C 1
ATOM 795 O O . ILE A 1 102 ? 1.752 -12.790 4.927 1.00 86.44 102 ILE A O 1
ATOM 799 N N . GLU A 1 103 ? 2.453 -13.603 6.906 1.00 59.91 103 GLU A N 1
ATOM 800 C CA . GLU A 1 103 ? 2.201 -15.003 6.559 1.00 59.91 103 GLU A CA 1
ATOM 801 C C . GLU A 1 103 ? 0.712 -15.221 6.218 1.00 59.91 103 GLU A C 1
ATOM 803 O O . GLU A 1 103 ? -0.165 -14.603 6.813 1.00 59.91 103 GLU A O 1
ATOM 808 N N . GLU A 1 104 ? 0.470 -16.088 5.223 1.00 56.56 104 GLU A N 1
ATOM 809 C CA . GLU A 1 104 ? -0.817 -16.582 4.682 1.00 56.56 104 GLU A CA 1
ATOM 810 C C . GLU A 1 104 ? -1.359 -15.994 3.362 1.00 56.56 104 GLU A C 1
ATOM 812 O O . GLU A 1 104 ? -2.127 -16.705 2.713 1.00 56.56 104 GLU A O 1
ATOM 817 N N . GLN A 1 105 ? -0.996 -14.790 2.880 1.00 62.84 105 GLN A N 1
ATOM 818 C CA . GLN A 1 105 ? -1.760 -14.189 1.750 1.00 62.84 105 GLN A CA 1
ATOM 819 C C . GLN A 1 105 ? -0.991 -13.366 0.695 1.0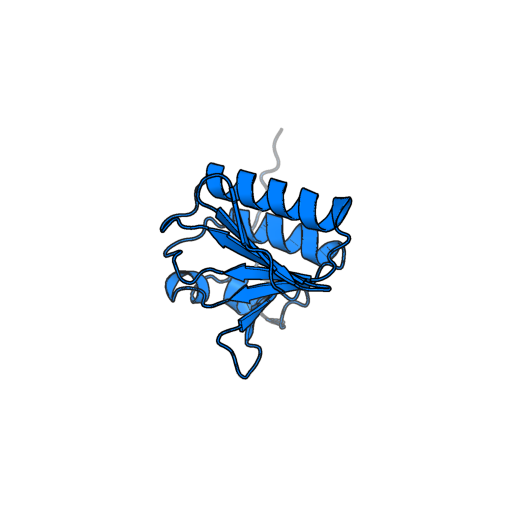0 62.84 105 GLN A C 1
ATOM 821 O O . GLN A 1 105 ? -1.598 -12.523 0.037 1.00 62.84 105 GLN A O 1
ATOM 826 N N . GLU A 1 106 ? 0.319 -13.578 0.493 1.00 80.69 106 GLU A N 1
ATOM 827 C CA . GLU A 1 106 ? 1.131 -12.725 -0.416 1.00 80.69 106 GLU A CA 1
ATOM 828 C C . GLU A 1 106 ? 0.964 -11.223 -0.090 1.00 80.69 106 GLU A C 1
ATOM 830 O O . GLU A 1 106 ? 1.000 -10.349 -0.963 1.00 80.69 106 GLU A O 1
ATOM 835 N N . LEU A 1 107 ? 0.720 -10.943 1.191 1.00 86.50 107 LEU A N 1
ATOM 836 C CA . LEU A 1 107 ? 0.431 -9.632 1.738 1.00 86.50 107 LEU A CA 1
ATOM 837 C C . LEU A 1 107 ? 1.646 -9.179 2.532 1.00 86.50 107 LEU A C 1
ATOM 839 O O . LEU A 1 107 ? 2.253 -9.955 3.263 1.00 86.50 107 LEU A O 1
ATOM 843 N N . TYR A 1 108 ? 1.989 -7.912 2.401 1.00 88.00 108 TYR A N 1
ATOM 844 C CA . TYR A 1 108 ? 3.158 -7.342 3.031 1.00 88.00 108 TYR A CA 1
ATOM 845 C C . TYR A 1 108 ? 2.761 -6.062 3.755 1.00 88.00 108 TYR A C 1
ATOM 847 O O . TYR A 1 108 ? 2.082 -5.226 3.176 1.00 88.00 108 TYR A O 1
ATOM 855 N N . ALA A 1 109 ? 3.152 -5.881 5.009 1.00 87.69 109 ALA A N 1
ATOM 856 C CA . ALA A 1 109 ? 2.907 -4.638 5.735 1.00 87.69 109 ALA A CA 1
ATOM 857 C C . ALA A 1 109 ? 4.121 -3.722 5.648 1.00 87.69 109 ALA A C 1
ATOM 859 O O . ALA A 1 109 ?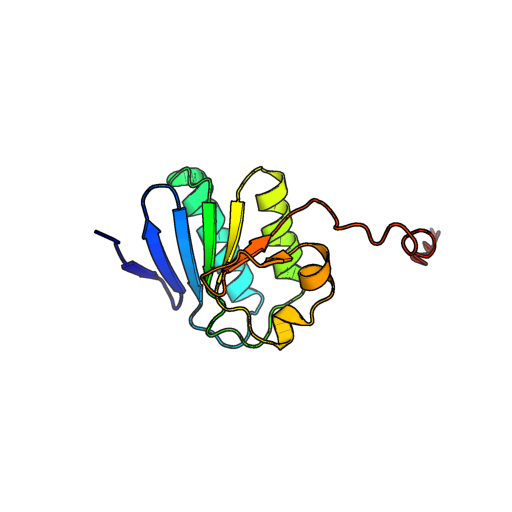 5.253 -4.166 5.829 1.00 87.69 109 ALA A O 1
ATOM 860 N N . LEU A 1 110 ? 3.876 -2.439 5.400 1.00 87.88 110 LEU A N 1
ATOM 861 C CA . LEU A 1 110 ? 4.892 -1.410 5.532 1.00 87.88 110 LEU A CA 1
ATOM 862 C C . LEU A 1 110 ? 4.996 -1.017 7.009 1.00 87.88 110 LEU A C 1
ATOM 864 O O . LEU A 1 110 ? 4.026 -0.562 7.610 1.00 87.88 110 LEU A O 1
ATOM 868 N N . THR A 1 111 ? 6.178 -1.209 7.580 1.00 83.12 111 THR A N 1
ATOM 869 C CA . THR A 1 111 ? 6.556 -0.790 8.925 1.00 83.12 111 THR A CA 1
ATOM 870 C C . THR A 1 111 ? 7.636 0.283 8.848 1.00 83.12 111 THR A C 1
ATOM 872 O O . THR A 1 111 ? 8.584 0.191 8.070 1.00 83.12 111 THR A O 1
ATOM 875 N N . LEU A 1 112 ? 7.477 1.324 9.660 1.00 75.38 112 LEU A N 1
ATOM 876 C CA . LEU A 1 112 ? 8.471 2.388 9.811 1.00 75.38 112 LEU A CA 1
ATOM 877 C C . LEU A 1 112 ? 9.545 2.049 10.843 1.00 75.38 112 LEU A C 1
ATOM 879 O O . LEU A 1 112 ? 10.501 2.803 11.003 1.00 75.38 112 LEU A O 1
ATOM 883 N N . GLU A 1 113 ? 9.413 0.915 11.530 1.00 69.12 113 GLU A N 1
ATOM 884 C CA . GLU A 1 113 ? 10.518 0.357 12.291 1.00 69.12 113 GLU A CA 1
ATOM 885 C C . GLU A 1 113 ? 11.557 -0.156 11.291 1.00 69.12 113 GLU A C 1
ATOM 887 O O . GLU A 1 113 ? 11.377 -1.221 10.695 1.00 69.12 113 GLU A O 1
ATOM 892 N N . GLU A 1 114 ? 12.637 0.609 11.078 1.00 61.81 114 GLU A N 1
ATOM 893 C CA . GLU A 1 114 ? 13.796 0.112 10.336 1.00 61.81 114 GLU A CA 1
ATOM 894 C C . GLU A 1 114 ? 14.236 -1.197 10.983 1.00 61.81 114 GLU A C 1
ATOM 896 O O . GLU A 1 114 ? 14.785 -1.215 12.089 1.00 61.81 114 GLU A O 1
ATOM 901 N N . ARG A 1 115 ? 14.008 -2.318 10.292 1.00 55.25 115 ARG A N 1
ATOM 902 C CA . ARG A 1 115 ? 14.590 -3.584 10.718 1.00 55.25 115 ARG A CA 1
ATOM 903 C C . ARG A 1 115 ? 16.096 -3.425 10.635 1.00 55.25 115 ARG A C 1
ATOM 905 O O . ARG A 1 115 ? 16.660 -3.305 9.550 1.00 55.25 115 ARG A O 1
ATOM 912 N N . GLY A 1 116 ? 16.707 -3.357 11.815 1.00 44.84 116 GLY A N 1
ATOM 913 C CA . GLY A 1 116 ? 18.071 -2.915 12.024 1.00 44.84 116 GLY A CA 1
ATOM 914 C C . GLY A 1 116 ? 19.058 -3.500 11.024 1.00 44.84 116 GLY A C 1
ATOM 915 O O . GLY A 1 116 ? 19.540 -4.617 11.184 1.00 44.84 116 GLY A O 1
ATOM 916 N N . LEU A 1 117 ? 19.481 -2.658 10.086 1.00 46.97 117 LEU A N 1
ATOM 917 C CA . LEU A 1 117 ? 20.854 -2.660 9.601 1.00 46.97 117 LEU A CA 1
ATOM 918 C C . LEU A 1 117 ? 21.679 -1.798 10.564 1.00 46.97 117 LEU A C 1
ATOM 920 O O . LEU A 1 117 ? 22.323 -0.823 10.184 1.00 46.97 117 LEU A O 1
ATOM 924 N N . SER A 1 118 ? 21.625 -2.161 11.848 1.00 44.06 118 SER A N 1
ATOM 925 C CA . SER A 1 118 ? 22.414 -1.550 12.915 1.00 44.06 118 SER A CA 1
ATOM 926 C C . SER A 1 118 ? 23.864 -2.027 12.787 1.00 44.06 118 SER A C 1
ATOM 928 O O . SER A 1 118 ? 24.353 -2.784 13.615 1.00 44.06 118 SER A O 1
ATOM 930 N N . SER A 1 119 ? 24.508 -1.664 11.674 1.00 40.78 119 SER A N 1
ATOM 931 C CA . SER A 1 119 ? 25.961 -1.712 11.460 1.00 40.78 119 SER A CA 1
ATOM 932 C C . SER A 1 119 ? 26.427 -0.974 10.189 1.00 40.78 119 SER A C 1
ATOM 934 O O . SER A 1 119 ? 27.632 -0.911 9.972 1.00 40.78 119 SER A O 1
ATOM 936 N N . LEU A 1 120 ? 25.541 -0.431 9.334 1.00 49.50 120 LEU A N 1
ATOM 937 C CA . LEU A 1 120 ? 25.951 0.209 8.062 1.00 49.50 120 LEU A CA 1
ATOM 938 C C . LEU A 1 120 ? 25.389 1.628 7.849 1.00 49.50 120 LEU A C 1
ATOM 940 O O . LEU A 1 120 ? 25.420 2.140 6.736 1.00 49.50 120 LEU A O 1
ATOM 944 N N . ALA A 1 121 ? 24.847 2.251 8.898 1.00 46.12 121 ALA A N 1
ATOM 945 C CA . ALA A 1 121 ? 24.444 3.663 8.899 1.00 46.12 121 ALA A CA 1
ATOM 946 C C . ALA A 1 121 ? 25.497 4.579 9.559 1.00 46.12 121 ALA A C 1
ATOM 948 O O . ALA A 1 121 ? 25.228 5.754 9.777 1.00 46.12 121 ALA A O 1
ATOM 949 N N . ASP A 1 122 ? 26.696 4.048 9.827 1.00 46.28 122 ASP A N 1
ATOM 950 C CA . ASP A 1 122 ? 27.919 4.823 10.102 1.00 46.28 122 ASP A CA 1
ATOM 951 C C . ASP A 1 122 ? 28.761 4.978 8.816 1.00 46.28 122 ASP A C 1
ATOM 953 O O . ASP A 1 122 ? 29.972 5.083 8.854 1.00 46.28 122 ASP A O 1
ATOM 957 N N . ASP A 1 123 ? 28.144 4.906 7.635 1.00 44.66 123 ASP A N 1
ATOM 958 C CA . ASP A 1 123 ? 28.800 5.259 6.368 1.00 44.66 123 ASP A CA 1
ATOM 959 C C . ASP A 1 123 ? 27.732 5.722 5.371 1.00 44.66 123 ASP A C 1
ATOM 961 O O . ASP A 1 123 ? 27.440 5.091 4.358 1.00 44.66 123 ASP A O 1
ATOM 965 N N . ALA A 1 124 ? 27.048 6.815 5.709 1.00 44.28 124 ALA A N 1
ATOM 966 C CA . ALA A 1 124 ? 26.254 7.562 4.743 1.00 44.28 124 ALA A CA 1
ATOM 967 C C . ALA A 1 124 ? 27.098 8.748 4.243 1.00 44.28 124 ALA A C 1
ATOM 969 O O . ALA A 1 124 ? 27.097 9.806 4.872 1.00 44.28 124 ALA A O 1
ATOM 970 N N . PRO A 1 125 ? 27.822 8.618 3.115 1.00 49.59 125 PRO A N 1
ATOM 971 C CA . PRO A 1 125 ? 28.565 9.712 2.507 1.00 49.59 125 PRO A CA 1
ATOM 972 C C . PRO A 1 125 ? 27.618 10.605 1.695 1.00 49.59 125 PRO A C 1
ATOM 974 O O . PRO A 1 125 ? 27.776 10.755 0.486 1.00 49.59 125 PRO A O 1
ATOM 977 N N . TRP A 1 126 ? 26.628 11.233 2.328 1.00 54.72 126 TRP A N 1
ATOM 978 C CA . TRP A 1 126 ? 26.090 12.475 1.773 1.00 54.72 126 TRP A CA 1
ATOM 979 C C . TRP A 1 126 ? 26.874 13.616 2.415 1.00 54.72 126 TRP A C 1
ATOM 981 O O . TRP A 1 126 ? 26.511 14.220 3.414 1.00 54.72 126 TRP A O 1
ATOM 991 N N . ARG A 1 127 ? 28.054 13.858 1.849 1.00 44.56 127 ARG A N 1
ATOM 992 C CA . ARG A 1 127 ? 28.796 15.086 2.092 1.00 44.56 127 ARG A CA 1
ATOM 993 C C . ARG A 1 127 ? 27.998 16.229 1.466 1.00 44.56 127 ARG A C 1
ATOM 995 O O . ARG A 1 127 ? 27.632 16.158 0.294 1.00 44.56 127 ARG A O 1
ATOM 1002 N N . GLU A 1 128 ? 27.750 17.266 2.253 1.00 52.84 128 GLU A N 1
ATOM 1003 C CA . GLU A 1 128 ? 27.329 18.588 1.791 1.00 52.84 128 GLU A CA 1
ATOM 1004 C C . GLU A 1 128 ? 28.202 19.060 0.612 1.00 52.84 128 GLU A C 1
ATOM 1006 O O . GLU A 1 128 ? 29.378 18.687 0.506 1.00 52.84 128 GLU A O 1
ATOM 1011 N N . PRO A 1 129 ? 27.711 20.019 -0.179 1.00 54.59 129 PRO A N 1
ATOM 1012 C CA . PRO A 1 129 ? 28.574 21.145 -0.483 1.00 54.59 129 PRO A CA 1
ATOM 1013 C C . PRO A 1 129 ? 28.116 22.373 0.298 1.00 54.59 129 PRO A C 1
ATOM 1015 O O . PRO A 1 129 ? 27.050 22.935 0.062 1.00 54.59 129 PRO A O 1
ATOM 1018 N N . ALA A 1 130 ? 28.987 22.806 1.207 1.00 56.88 130 ALA A N 1
ATOM 1019 C CA . ALA A 1 130 ? 29.092 24.203 1.585 1.00 56.88 130 ALA A CA 1
ATOM 1020 C C . ALA A 1 130 ? 29.340 25.074 0.332 1.00 56.88 130 ALA A C 1
ATOM 1022 O O . ALA A 1 130 ? 30.130 24.695 -0.537 1.00 56.88 130 ALA A O 1
ATOM 1023 N N . GLY A 1 131 ? 28.711 26.252 0.281 1.00 57.62 131 GLY A N 1
ATOM 1024 C CA . GLY A 1 131 ? 28.914 27.309 -0.724 1.00 57.62 131 GLY A CA 1
ATOM 1025 C C . GLY A 1 131 ? 27.576 27.763 -1.326 1.00 57.62 131 GLY A C 1
ATOM 1026 O O . GLY A 1 131 ? 26.879 26.944 -1.912 1.00 57.62 131 GLY A O 1
ATOM 1027 N N . CYS A 1 132 ? 27.119 29.011 -1.201 1.00 42.12 132 CYS A N 1
ATOM 1028 C CA . CYS A 1 132 ? 27.788 30.295 -0.964 1.00 42.12 132 CYS A CA 1
ATOM 1029 C C . CYS A 1 132 ? 27.035 31.162 0.051 1.00 42.12 132 CYS A C 1
ATOM 1031 O O . CYS A 1 132 ? 25.795 31.027 0.138 1.00 42.12 132 CYS A O 1
#

Secondary structure (DSSP, 8-state):
--EEEEETTEEEEEETTEEEEEE--SB--HHHHHHHHHHHHIIIIIS--SEEEEE-TT-SB--THHHHHHHHHHHTT-EEEEES--HHHHTSHHHHHHEEEETTTTEEEE-SS----TTSSS----------

Foldseek 3Di:
DWDWDDDPQWTWTDDVLEIEIEHQDQEDDPVNLVVVLVVCCCCCVVVVRLEYEYECLRYNDDDPVSLVSVVVSVVVNRKYKYAQHHPRRCPDPQCVQFWADDPDGSMITGHPPGPDPVPPPVDDPPDDDDDD

InterPro domains:
  IPR036513 STAS domain superfamily [G3DSA:3.30.750.24] (10-111)
  IPR036513 STAS domain superfamily [SSF52091] (12-98)

Sequence (132 aa):
MAERKRTQGLEIVRTPGMALVAIDHPAWDGTSLSLLRDTLVTLIDQEQCQSVVVDLSRTVSLPGGVFGTLSTWAERGIEIRLLKPSAEVQRMLWFQKFVVPIEEQELYALTLEERGLSSLADDAPWREPAGC

Organism: NCBI:txid1576369

Radius of gyration: 16.22 Å; chains: 1; bounding box: 50×47×28 Å